Protein AF-A0A7K0SDY2-F1 (afdb_monomer_lite)

Foldseek 3Di:
DDDDDFDKDFDPDDDDVSCVVLVVVQWHWDWDDDVPDDITIIIGGD

Sequence (46 aa):
MAEISIKGARRTEFGKGAARRSRRDGLIPAVIYGHGEKPQHVALPS

Structure (mmCIF, N/CA/C/O backbone):
data_AF-A0A7K0SDY2-F1
#
_entry.id   AF-A0A7K0SDY2-F1
#
loop_
_atom_site.group_PDB
_atom_site.id
_atom_site.type_symbol
_atom_site.label_atom_id
_atom_site.label_alt_id
_atom_site.label_comp_id
_atom_site.label_asym_id
_atom_site.label_entity_id
_atom_site.label_seq_id
_atom_site.pdbx_PDB_ins_code
_atom_site.Cartn_x
_atom_site.Cartn_y
_atom_site.Cartn_z
_atom_site.occupancy
_atom_site.B_iso_or_equiv
_atom_site.auth_seq_id
_atom_site.auth_comp_id
_atom_site.auth_asym_id
_atom_site.auth_atom_id
_atom_site.pdbx_PDB_model_num
ATOM 1 N N . MET A 1 1 ? -11.015 -23.281 4.235 1.00 52.41 1 MET A N 1
ATOM 2 C CA . MET A 1 1 ? -10.011 -22.264 4.618 1.00 52.41 1 MET A CA 1
ATOM 3 C C . MET A 1 1 ? -10.765 -21.025 5.050 1.00 52.41 1 MET A C 1
ATOM 5 O O . MET A 1 1 ? -11.694 -20.651 4.349 1.00 52.41 1 MET A O 1
ATOM 9 N N . ALA A 1 2 ? -10.442 -20.459 6.212 1.00 82.25 2 ALA A N 1
ATOM 10 C CA . ALA A 1 2 ? -11.046 -19.206 6.652 1.00 82.25 2 ALA A CA 1
ATOM 11 C C . ALA A 1 2 ? -10.402 -18.051 5.878 1.00 82.25 2 ALA A C 1
ATOM 13 O O . ALA A 1 2 ? -9.180 -17.910 5.883 1.00 82.25 2 ALA A O 1
ATOM 14 N N . GLU A 1 3 ? -11.220 -17.271 5.185 1.00 88.69 3 GLU A N 1
ATOM 15 C CA . GLU A 1 3 ? -10.788 -16.054 4.510 1.00 88.69 3 GLU A CA 1
ATOM 16 C C . GLU A 1 3 ? -10.831 -14.889 5.504 1.00 88.69 3 GLU A C 1
ATOM 18 O O . GLU A 1 3 ? -11.803 -14.730 6.244 1.00 88.69 3 GLU A O 1
ATOM 23 N N . ILE A 1 4 ? -9.769 -14.084 5.538 1.00 90.06 4 ILE A N 1
ATOM 24 C CA . ILE A 1 4 ? -9.681 -12.896 6.389 1.00 90.06 4 ILE A CA 1
ATOM 25 C C . ILE A 1 4 ? -9.441 -11.695 5.482 1.00 90.06 4 ILE A C 1
ATOM 27 O O . ILE A 1 4 ? -8.422 -11.614 4.799 1.00 90.06 4 ILE A O 1
ATOM 31 N N . SER A 1 5 ? -10.383 -10.752 5.494 1.00 91.69 5 SER A N 1
ATOM 32 C CA . SER A 1 5 ? -10.283 -9.502 4.744 1.00 91.69 5 SER A CA 1
ATOM 33 C C . SER A 1 5 ? -9.701 -8.400 5.627 1.00 91.69 5 SER A C 1
ATOM 35 O O . SER A 1 5 ? -10.240 -8.098 6.692 1.00 91.69 5 SER A O 1
ATOM 37 N N . ILE A 1 6 ? -8.604 -7.785 5.178 1.00 92.25 6 ILE A N 1
ATOM 38 C CA . ILE A 1 6 ? -7.942 -6.673 5.868 1.00 92.25 6 ILE A CA 1
ATOM 39 C C . ILE A 1 6 ? -8.051 -5.431 4.988 1.00 92.25 6 ILE A C 1
ATOM 41 O O . ILE A 1 6 ? -7.525 -5.390 3.876 1.00 92.25 6 ILE A O 1
ATOM 45 N N . LYS A 1 7 ? -8.722 -4.393 5.494 1.00 91.81 7 LYS A N 1
ATOM 46 C CA . LYS A 1 7 ? -8.817 -3.106 4.796 1.00 91.81 7 LYS A CA 1
ATOM 47 C C . LYS A 1 7 ? -7.486 -2.366 4.903 1.00 91.81 7 LYS A C 1
ATOM 49 O O . LYS A 1 7 ? -6.954 -2.206 5.997 1.00 91.81 7 LYS A O 1
ATOM 54 N N . GLY A 1 8 ? -6.974 -1.882 3.777 1.00 93.19 8 GLY A N 1
ATOM 55 C CA . GLY A 1 8 ? -5.752 -1.085 3.718 1.00 93.19 8 GLY A CA 1
ATOM 56 C C . GLY A 1 8 ? -5.867 0.062 2.720 1.00 93.19 8 GLY A C 1
ATOM 57 O O . GLY A 1 8 ? -6.602 -0.032 1.738 1.00 93.19 8 GLY A O 1
ATOM 58 N N . ALA A 1 9 ? -5.133 1.145 2.967 1.00 93.44 9 ALA A N 1
ATOM 59 C CA . ALA A 1 9 ? -5.040 2.302 2.078 1.00 93.44 9 ALA A CA 1
ATOM 60 C C . ALA A 1 9 ? -3.657 2.370 1.418 1.00 93.44 9 ALA A C 1
ATOM 62 O O . ALA A 1 9 ? -2.642 2.099 2.059 1.00 93.44 9 ALA A O 1
ATOM 63 N N . ARG A 1 10 ? -3.582 2.754 0.140 1.00 94.31 10 ARG A N 1
ATOM 64 C CA . ARG A 1 10 ? -2.299 2.891 -0.566 1.00 94.31 10 ARG A CA 1
ATOM 65 C C . ARG A 1 10 ? -1.502 4.072 -0.009 1.00 94.31 10 ARG A C 1
ATOM 67 O O . ARG A 1 10 ? -2.035 5.166 0.148 1.00 94.31 10 ARG A O 1
ATOM 74 N N . ARG A 1 11 ? -0.210 3.866 0.250 1.00 94.12 11 ARG A N 1
ATOM 75 C CA . ARG A 1 11 ? 0.693 4.921 0.731 1.00 94.12 11 ARG A CA 1
ATOM 76 C C . ARG A 1 11 ? 1.371 5.632 -0.434 1.00 94.12 11 ARG A C 1
ATOM 78 O O . ARG A 1 11 ? 1.916 4.980 -1.323 1.00 94.12 11 ARG A O 1
ATOM 85 N N . THR A 1 12 ? 1.374 6.959 -0.387 1.00 92.25 12 THR A N 1
ATOM 86 C CA . THR A 1 12 ? 2.060 7.837 -1.351 1.00 92.25 12 THR A CA 1
ATOM 87 C C . THR A 1 12 ? 3.347 8.443 -0.790 1.00 92.25 12 THR A C 1
ATOM 89 O O . THR A 1 12 ? 4.197 8.885 -1.556 1.00 92.25 12 THR A O 1
ATOM 92 N N . GLU A 1 13 ? 3.524 8.423 0.534 1.00 91.38 13 GLU A N 1
ATOM 93 C CA . GLU A 1 13 ? 4.698 8.961 1.220 1.00 91.38 13 GLU A CA 1
ATOM 94 C C . GLU A 1 13 ? 5.541 7.868 1.899 1.00 91.38 13 GLU A C 1
ATOM 96 O O . GLU A 1 13 ? 5.037 6.956 2.577 1.00 91.38 13 GLU A O 1
ATOM 101 N N . PHE A 1 14 ? 6.863 8.000 1.770 1.00 91.12 14 PHE A N 1
ATOM 102 C CA . PHE A 1 14 ? 7.837 6.989 2.182 1.00 91.12 14 PHE A CA 1
ATOM 103 C C . PHE A 1 14 ? 8.908 7.552 3.127 1.00 91.12 14 PHE A C 1
ATOM 105 O O . PHE A 1 14 ? 9.043 8.759 3.320 1.00 91.12 14 PHE A O 1
ATOM 112 N N . GLY A 1 15 ? 9.671 6.651 3.749 1.00 93.25 15 GLY A N 1
ATOM 113 C CA . GLY A 1 15 ? 10.753 6.999 4.670 1.00 93.25 15 GLY A CA 1
ATOM 114 C C . GLY A 1 15 ?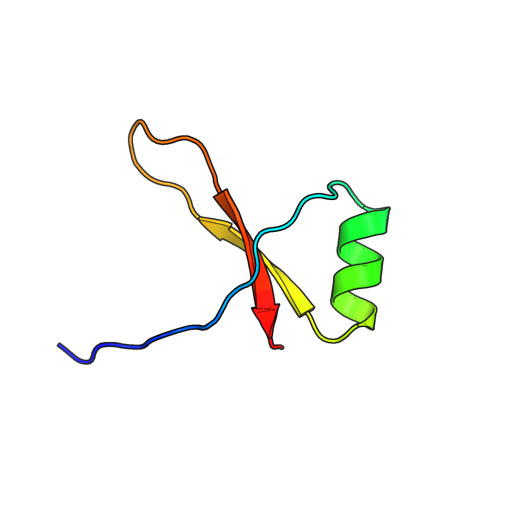 10.336 7.133 6.139 1.00 93.25 15 GLY A C 1
ATOM 115 O O . GLY A 1 15 ? 9.192 6.893 6.535 1.00 93.25 15 GLY A O 1
ATOM 116 N N . LYS A 1 16 ? 11.315 7.497 6.975 1.00 94.56 16 LYS A N 1
ATOM 117 C CA . LYS A 1 16 ? 11.211 7.511 8.445 1.00 94.56 16 LYS A CA 1
ATOM 118 C C . LYS A 1 16 ? 10.140 8.477 8.961 1.00 94.56 16 LYS A C 1
ATOM 120 O O . LYS A 1 16 ? 9.401 8.120 9.874 1.00 94.56 16 LYS A O 1
ATOM 125 N N . GLY A 1 17 ? 10.059 9.683 8.393 1.00 95.88 17 GLY A N 1
ATOM 126 C CA . GLY A 1 17 ? 9.092 10.710 8.798 1.00 95.88 17 GLY A CA 1
ATOM 127 C C . GLY A 1 17 ? 7.651 10.299 8.499 1.00 95.88 17 GLY A C 1
ATOM 128 O O . GLY A 1 17 ? 6.819 10.291 9.404 1.00 95.88 17 GLY A O 1
ATOM 129 N N . ALA A 1 18 ? 7.390 9.854 7.267 1.00 94.81 18 ALA A N 1
ATOM 130 C CA . ALA A 1 18 ? 6.084 9.349 6.851 1.00 94.81 18 ALA A CA 1
ATOM 131 C C . ALA A 1 18 ? 5.632 8.167 7.724 1.00 94.81 18 ALA A C 1
ATOM 133 O O . ALA A 1 18 ? 4.547 8.195 8.293 1.00 94.81 18 ALA A O 1
ATOM 134 N N . ALA A 1 19 ? 6.507 7.178 7.938 1.00 95.31 19 ALA A N 1
ATOM 135 C CA . ALA A 1 19 ? 6.186 6.016 8.766 1.00 95.31 19 ALA A CA 1
ATOM 136 C C . ALA A 1 19 ? 5.965 6.355 10.254 1.00 95.31 19 ALA A C 1
ATOM 138 O O . ALA A 1 19 ? 5.271 5.618 10.952 1.00 95.31 19 ALA A O 1
ATOM 139 N N . ARG A 1 20 ? 6.571 7.433 10.770 1.00 96.19 20 ARG A N 1
ATOM 140 C CA . ARG A 1 20 ? 6.317 7.926 12.134 1.00 96.19 20 ARG A CA 1
ATOM 141 C C . ARG A 1 20 ? 4.969 8.633 12.239 1.00 96.19 20 ARG A C 1
ATOM 143 O O . ARG A 1 20 ? 4.273 8.397 13.219 1.00 96.19 20 ARG A O 1
ATOM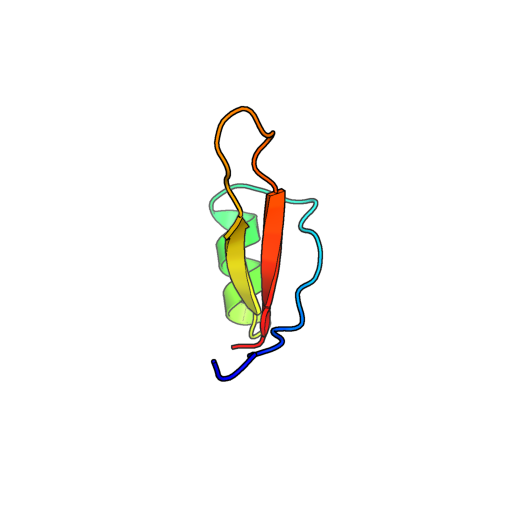 150 N N . ARG A 1 21 ? 4.606 9.459 11.248 1.00 95.25 21 ARG A N 1
ATOM 151 C CA . ARG A 1 21 ? 3.282 10.098 11.183 1.00 95.25 21 ARG A CA 1
ATOM 152 C C . ARG A 1 21 ? 2.175 9.054 11.100 1.00 95.25 21 ARG A C 1
ATOM 154 O O . ARG A 1 21 ? 1.346 9.024 11.993 1.00 95.25 21 ARG A O 1
ATOM 161 N N . SER A 1 22 ? 2.269 8.099 10.166 1.00 94.25 22 SER A N 1
ATOM 162 C CA . SER A 1 22 ? 1.268 7.029 10.045 1.00 94.25 22 SER A CA 1
ATOM 163 C C . SER A 1 22 ? 1.043 6.2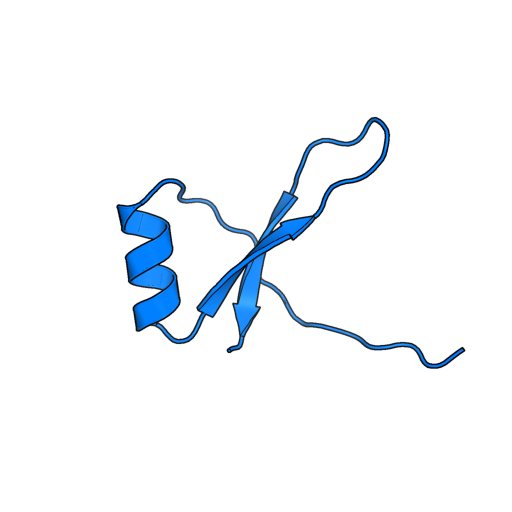83 11.364 1.00 94.25 22 SER A C 1
ATOM 165 O O . SER A 1 22 ? -0.098 6.080 11.748 1.00 94.25 22 SER A O 1
ATOM 167 N N . ARG A 1 23 ? 2.109 5.948 12.110 1.00 95.69 23 ARG A N 1
ATOM 168 C CA . ARG A 1 23 ? 1.963 5.294 13.424 1.00 95.69 23 ARG A CA 1
ATOM 169 C C . ARG A 1 23 ? 1.300 6.181 14.477 1.00 95.69 23 ARG A C 1
ATOM 171 O O . ARG A 1 23 ? 0.564 5.665 15.306 1.00 95.69 23 ARG A O 1
ATOM 178 N N . ARG A 1 24 ? 1.566 7.492 14.466 1.00 95.75 24 ARG A N 1
ATOM 179 C CA . ARG A 1 24 ? 0.894 8.455 15.356 1.00 95.75 24 ARG A CA 1
ATOM 180 C C . ARG A 1 24 ? -0.601 8.534 15.050 1.00 95.75 24 ARG A C 1
ATOM 182 O O . ARG A 1 24 ? -1.392 8.638 15.977 1.00 95.75 24 ARG A O 1
ATOM 189 N N . ASP A 1 25 ? -0.955 8.430 13.776 1.00 94.38 25 ASP A N 1
ATOM 190 C CA . ASP A 1 25 ? -2.333 8.503 13.286 1.00 94.38 25 ASP A CA 1
ATOM 191 C C . ASP A 1 25 ? -3.088 7.161 13.421 1.00 94.38 25 ASP A C 1
ATOM 193 O O . ASP A 1 25 ? -4.160 6.998 12.846 1.00 94.38 25 ASP A O 1
ATOM 197 N N . GLY A 1 26 ? -2.539 6.178 14.150 1.00 95.00 26 GLY A N 1
ATOM 198 C CA . GLY A 1 26 ? -3.173 4.868 14.350 1.00 95.00 26 GLY A CA 1
ATOM 199 C C . GLY A 1 26 ? -3.096 3.936 13.136 1.00 95.00 26 GLY A C 1
ATOM 200 O O . GLY A 1 26 ? -3.919 3.039 12.984 1.00 95.00 26 GLY A O 1
ATOM 201 N N . LEU A 1 27 ? -2.122 4.144 12.244 1.00 95.75 27 LEU A N 1
ATOM 202 C CA . LEU A 1 27 ? -1.917 3.318 11.056 1.00 95.75 27 LEU A CA 1
ATOM 203 C C . LEU A 1 27 ? -0.598 2.539 11.110 1.00 95.75 27 LEU A C 1
ATOM 205 O O . LEU A 1 27 ? 0.462 3.046 11.490 1.00 95.75 27 LEU A O 1
ATOM 209 N N . ILE A 1 28 ? -0.641 1.305 10.619 1.00 96.38 28 ILE A N 1
ATOM 210 C CA . ILE A 1 28 ? 0.498 0.403 10.491 1.00 96.38 28 ILE A CA 1
ATOM 211 C C . ILE A 1 28 ? 1.005 0.438 9.041 1.00 96.38 28 ILE A C 1
ATOM 213 O O . ILE A 1 28 ? 0.325 -0.035 8.128 1.00 96.38 28 ILE A O 1
ATOM 217 N N . PRO A 1 29 ? 2.209 0.977 8.781 1.00 95.88 29 PRO A N 1
ATOM 218 C CA . PRO A 1 29 ? 2.815 0.915 7.457 1.00 95.88 29 PRO A CA 1
ATOM 219 C C . PRO A 1 29 ? 3.257 -0.519 7.118 1.00 95.88 29 PRO A C 1
ATOM 221 O O . PRO A 1 29 ? 4.100 -1.079 7.816 1.00 95.88 29 PRO A O 1
ATOM 224 N N . ALA A 1 30 ? 2.762 -1.067 6.008 1.00 95.50 30 ALA A N 1
A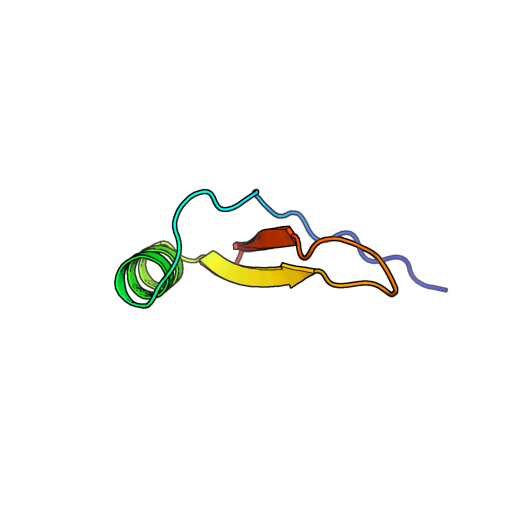TOM 225 C CA . ALA A 1 30 ? 3.070 -2.409 5.513 1.00 95.50 30 ALA A CA 1
ATOM 226 C C . ALA A 1 30 ? 3.426 -2.409 4.011 1.00 95.50 30 ALA A C 1
ATOM 228 O O . ALA A 1 30 ? 3.282 -1.400 3.308 1.00 95.50 30 ALA A O 1
ATOM 229 N N . VAL A 1 31 ? 3.940 -3.545 3.532 1.00 95.12 31 VAL A N 1
ATOM 230 C CA . VAL A 1 31 ? 4.307 -3.771 2.128 1.00 95.12 31 VAL A CA 1
ATOM 231 C C . VAL A 1 31 ? 3.802 -5.140 1.695 1.00 95.12 31 VAL A C 1
ATOM 233 O O . VAL A 1 31 ? 4.086 -6.133 2.359 1.00 95.12 31 VAL A O 1
ATOM 236 N N . ILE A 1 32 ? 3.083 -5.181 0.577 1.00 94.00 32 ILE A N 1
ATOM 237 C CA . ILE A 1 32 ? 2.682 -6.412 -0.104 1.00 94.00 32 ILE A CA 1
ATOM 238 C C . ILE A 1 32 ? 3.707 -6.670 -1.206 1.00 94.00 32 ILE A C 1
ATOM 240 O O . ILE A 1 32 ? 4.010 -5.774 -1.998 1.00 94.00 32 ILE A O 1
ATOM 244 N N . TYR A 1 33 ? 4.260 -7.877 -1.236 1.00 95.31 33 TYR A N 1
ATOM 245 C CA . TYR A 1 33 ? 5.213 -8.313 -2.248 1.00 95.31 33 TYR A CA 1
ATOM 246 C C . TYR A 1 33 ? 4.805 -9.681 -2.796 1.00 95.31 33 TYR A C 1
ATOM 248 O O . TYR A 1 33 ? 4.142 -10.460 -2.113 1.00 95.31 33 TYR A O 1
ATOM 256 N N . GLY A 1 34 ? 5.214 -9.959 -4.031 1.00 95.06 34 GLY A N 1
ATOM 257 C CA . GLY A 1 34 ? 4.926 -11.196 -4.747 1.00 95.06 34 GLY A CA 1
ATOM 258 C C . GLY A 1 34 ? 6.020 -11.485 -5.769 1.00 95.06 34 GLY A C 1
ATOM 259 O O . GLY A 1 34 ? 6.810 -10.603 -6.116 1.00 95.06 34 GLY A O 1
ATOM 260 N N . HIS A 1 35 ? 6.109 -12.732 -6.227 1.00 94.81 35 HIS A N 1
ATOM 261 C CA . HIS A 1 35 ? 7.130 -13.126 -7.193 1.00 94.81 35 HIS A CA 1
ATOM 262 C C . HIS A 1 35 ? 6.925 -12.396 -8.530 1.00 94.81 35 HIS A C 1
ATOM 264 O O . HIS A 1 35 ? 5.872 -12.518 -9.144 1.00 94.81 35 HIS A O 1
ATOM 270 N N . GLY A 1 36 ? 7.926 -11.625 -8.971 1.00 92.00 36 GLY A N 1
ATOM 271 C CA . GLY A 1 36 ? 7.881 -10.866 -10.230 1.00 92.00 36 GLY A CA 1
ATOM 272 C C . GLY A 1 36 ? 7.018 -9.596 -10.203 1.00 92.00 36 GLY A C 1
ATOM 273 O O . GLY A 1 36 ? 6.977 -8.871 -11.196 1.00 92.00 36 GLY A O 1
ATOM 274 N N . GLU A 1 37 ? 6.366 -9.287 -9.081 1.00 94.25 37 GLU A N 1
ATOM 275 C CA . GLU A 1 37 ? 5.492 -8.121 -8.955 1.00 94.25 37 GLU A CA 1
ATOM 276 C C . GLU A 1 37 ? 6.176 -6.930 -8.284 1.00 94.25 37 GLU A C 1
ATOM 278 O O . GLU A 1 37 ? 7.085 -7.056 -7.460 1.00 94.25 37 GLU A O 1
ATOM 283 N N . LYS A 1 38 ? 5.699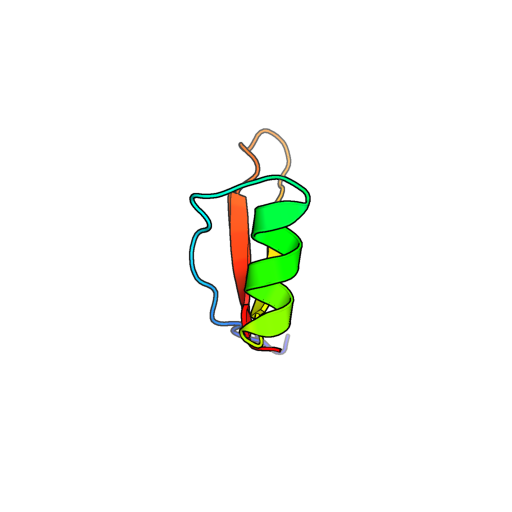 -5.730 -8.623 1.00 91.88 38 LYS A N 1
ATOM 284 C CA . LYS A 1 38 ? 6.159 -4.497 -7.982 1.00 91.88 38 LYS A CA 1
ATOM 285 C C . LYS A 1 38 ? 5.601 -4.425 -6.554 1.00 91.88 38 LYS A C 1
ATOM 287 O O . LYS A 1 38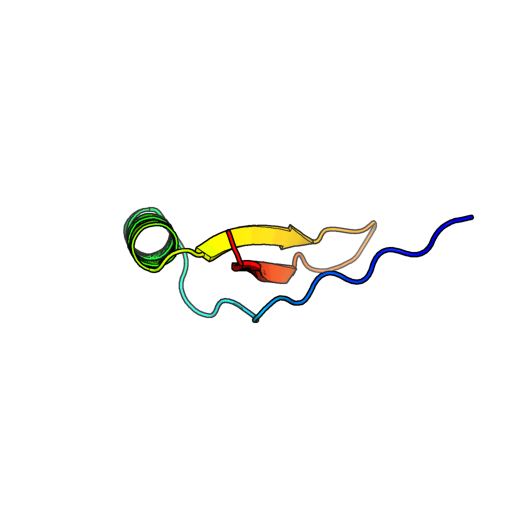 ? 4.383 -4.527 -6.398 1.00 91.88 38 LYS A O 1
ATOM 292 N N . PRO A 1 39 ? 6.440 -4.173 -5.532 1.00 94.00 39 PRO A N 1
ATOM 293 C CA . PRO A 1 39 ? 5.971 -4.019 -4.162 1.00 94.00 39 PRO A CA 1
ATOM 294 C C . PRO A 1 39 ? 4.902 -2.931 -4.038 1.00 94.00 39 PRO A C 1
ATOM 296 O O . PRO A 1 39 ? 5.043 -1.832 -4.583 1.00 94.00 39 PRO A O 1
ATOM 299 N N . GLN A 1 40 ? 3.844 -3.222 -3.286 1.00 93.94 40 GLN A N 1
ATOM 300 C CA . GLN A 1 40 ? 2.776 -2.272 -3.003 1.00 93.94 40 GLN A CA 1
ATOM 301 C C . GLN A 1 40 ? 2.845 -1.819 -1.552 1.00 93.94 40 GLN A C 1
ATOM 303 O O . GLN A 1 40 ? 2.780 -2.615 -0.619 1.00 93.94 40 GLN A O 1
ATOM 308 N N . HIS A 1 41 ? 2.958 -0.512 -1.354 1.00 95.81 41 HIS A N 1
ATOM 309 C CA . HIS A 1 41 ? 2.982 0.081 -0.027 1.00 95.81 41 HIS A CA 1
ATOM 310 C C . HIS A 1 41 ? 1.566 0.412 0.438 1.00 95.81 41 HIS A C 1
ATOM 312 O O . HIS A 1 41 ? 0.849 1.172 -0.220 1.00 95.81 41 HIS A O 1
ATOM 318 N N . VAL A 1 42 ? 1.196 -0.104 1.606 1.00 95.50 42 VAL A N 1
ATOM 319 C CA . VAL A 1 42 ? -0.136 0.074 2.190 1.00 95.50 42 VAL A CA 1
ATOM 320 C C . VAL A 1 42 ? -0.047 0.508 3.652 1.00 95.50 42 VAL A C 1
ATOM 322 O O . VAL A 1 42 ? 0.962 0.297 4.326 1.00 95.50 42 VAL A O 1
ATOM 325 N N . ALA A 1 43 ? -1.081 1.185 4.127 1.00 96.25 43 ALA A N 1
ATOM 326 C CA . ALA A 1 43 ? -1.313 1.522 5.519 1.00 96.25 43 ALA A CA 1
ATOM 327 C C . ALA A 1 43 ? -2.519 0.716 5.998 1.00 96.25 43 ALA A C 1
ATOM 329 O O . ALA A 1 43 ? -3.569 0.740 5.354 1.00 96.25 43 ALA A O 1
ATOM 330 N N . LEU A 1 44 ? -2.349 -0.007 7.096 1.00 95.25 44 LEU A N 1
ATOM 331 C CA . LEU A 1 44 ? -3.386 -0.822 7.720 1.00 95.25 44 LEU A CA 1
ATOM 332 C C . LEU A 1 44 ? -3.877 -0.124 8.995 1.00 95.25 44 LEU A C 1
ATOM 334 O O . LEU A 1 44 ? -3.094 0.608 9.600 1.00 95.25 44 LEU A O 1
ATOM 338 N N . PRO A 1 45 ? -5.134 -0.314 9.414 1.00 91.06 45 PRO A N 1
ATOM 339 C CA . PRO A 1 45 ? -5.572 0.115 10.739 1.00 91.06 45 PRO A CA 1
ATOM 340 C C . PRO A 1 45 ? -4.790 -0.638 11.827 1.00 91.06 45 PRO A C 1
ATOM 342 O O . PRO A 1 45 ? -4.447 -1.807 11.631 1.00 91.06 45 PRO A O 1
ATOM 345 N N . SER A 1 46 ? -4.471 0.050 12.929 1.00 82.56 46 SER A N 1
ATOM 346 C CA . SER A 1 46 ? -3.867 -0.556 14.124 1.00 82.56 46 SER A CA 1
ATOM 347 C C . SER A 1 46 ? -4.821 -1.466 14.876 1.00 82.56 46 SER A C 1
ATOM 349 O O . SER A 1 46 ? -5.990 -1.042 15.025 1.00 82.56 46 SER A O 1
#

Radius of gyration: 12.01 Å; chains: 1; bounding box: 22×33×26 Å

Secondary structure (DSSP, 8-state):
--------EE----HHHHHHHHHHTTEEEEEE--TTSPPEEEEEE-

pLDDT: mean 92.6, std 6.68, range [52.41, 96.38]